Protein AF-A0A958F5X6-F1 (afdb_monomer_lite)

Radius of gyration: 23.51 Å; chains: 1; bounding box: 51×37×70 Å

Structure (mmCIF, N/CA/C/O backbone):
data_AF-A0A958F5X6-F1
#
_entry.id   AF-A0A958F5X6-F1
#
loop_
_atom_site.group_PDB
_atom_site.id
_atom_site.type_symbol
_atom_site.label_atom_id
_atom_site.label_alt_id
_atom_site.label_comp_id
_atom_site.label_asym_id
_atom_site.label_entity_id
_atom_site.label_seq_id
_atom_site.pdbx_PDB_ins_code
_atom_site.Cartn_x
_atom_site.Cartn_y
_atom_site.Cartn_z
_atom_site.occupancy
_atom_site.B_iso_or_equiv
_atom_site.auth_seq_id
_atom_site.auth_comp_id
_atom_site.auth_asym_id
_atom_site.auth_atom_id
_atom_site.pdbx_PDB_model_num
ATOM 1 N N . GLU A 1 1 ? 37.417 -25.399 -49.587 1.00 44.16 1 GLU A N 1
ATOM 2 C CA . GLU A 1 1 ? 38.031 -24.701 -48.440 1.00 44.16 1 GLU A CA 1
ATOM 3 C C . GLU A 1 1 ? 36.946 -24.316 -47.429 1.00 44.16 1 GLU A C 1
ATOM 5 O O . GLU A 1 1 ? 36.031 -23.589 -47.805 1.00 44.16 1 GLU A O 1
ATOM 10 N N . PRO A 1 2 ? 36.964 -24.881 -46.210 1.00 45.22 2 PRO A N 1
ATOM 11 C CA . PRO A 1 2 ? 35.870 -24.829 -45.246 1.00 45.22 2 PRO A CA 1
ATOM 12 C C . PRO A 1 2 ? 35.987 -23.662 -44.247 1.00 45.22 2 PRO A C 1
ATOM 14 O O . PRO A 1 2 ? 37.076 -23.247 -43.875 1.00 45.22 2 PRO A O 1
ATOM 17 N N . ASN A 1 3 ? 34.826 -23.210 -43.769 1.00 52.69 3 ASN A N 1
ATOM 18 C CA . ASN A 1 3 ? 34.531 -22.819 -42.385 1.00 52.69 3 ASN A CA 1
ATOM 19 C C . ASN A 1 3 ? 35.524 -21.909 -41.619 1.00 52.69 3 ASN A C 1
ATOM 21 O O . ASN A 1 3 ? 36.452 -22.387 -40.973 1.00 52.69 3 ASN A O 1
ATOM 25 N N . ARG A 1 4 ? 35.194 -20.615 -41.511 1.00 51.41 4 ARG A N 1
ATOM 26 C CA . ARG A 1 4 ? 35.485 -19.812 -40.307 1.00 51.41 4 ARG A CA 1
ATOM 27 C C . ARG A 1 4 ? 34.250 -18.991 -39.945 1.00 51.41 4 ARG A C 1
ATOM 29 O O . ARG A 1 4 ? 34.192 -17.793 -40.201 1.00 51.41 4 ARG A O 1
ATOM 36 N N . ILE A 1 5 ? 33.256 -19.645 -39.343 1.00 53.91 5 ILE A N 1
ATOM 37 C CA . ILE A 1 5 ? 32.310 -18.929 -38.483 1.00 53.91 5 ILE A CA 1
ATOM 38 C C . ILE A 1 5 ? 33.127 -18.403 -37.305 1.00 53.91 5 ILE A C 1
ATOM 40 O O . ILE A 1 5 ? 33.709 -19.160 -36.531 1.00 53.91 5 ILE A O 1
ATOM 44 N N . ILE A 1 6 ? 33.259 -17.083 -37.265 1.00 56.84 6 ILE A N 1
ATOM 45 C CA . ILE A 1 6 ? 34.057 -16.361 -36.290 1.00 56.84 6 ILE A CA 1
ATOM 46 C C . ILE A 1 6 ? 33.371 -16.538 -34.932 1.00 56.84 6 ILE A C 1
ATOM 48 O O . ILE A 1 6 ? 32.295 -16.001 -34.686 1.00 56.84 6 ILE A O 1
ATOM 52 N N . THR A 1 7 ? 34.008 -17.288 -34.040 1.00 54.66 7 THR A N 1
ATOM 53 C CA . THR A 1 7 ? 33.659 -17.483 -32.623 1.00 54.66 7 THR A CA 1
ATOM 54 C C . THR A 1 7 ? 33.799 -16.200 -31.786 1.00 54.66 7 THR A C 1
ATOM 56 O O . THR A 1 7 ? 34.091 -16.257 -30.597 1.00 54.66 7 THR A O 1
ATOM 59 N N . SER A 1 8 ? 33.601 -15.016 -32.372 1.00 55.47 8 SER A N 1
ATOM 60 C CA . SER A 1 8 ? 33.685 -13.733 -31.665 1.00 55.47 8 SER A CA 1
ATOM 61 C C . SER A 1 8 ? 32.334 -13.221 -31.169 1.00 55.47 8 SER A C 1
ATOM 63 O O . SER A 1 8 ? 32.305 -12.274 -30.393 1.00 55.47 8 SER A O 1
ATOM 65 N N . SER A 1 9 ? 31.210 -13.835 -31.550 1.00 51.59 9 SER A N 1
ATOM 66 C CA . SER A 1 9 ? 29.882 -13.397 -31.091 1.00 51.59 9 SER A CA 1
ATOM 67 C C . SER A 1 9 ? 29.429 -14.022 -29.767 1.00 51.59 9 SER A C 1
ATOM 69 O O . SER A 1 9 ? 28.344 -13.702 -29.295 1.00 51.59 9 SER A O 1
ATOM 71 N N . VAL A 1 10 ? 30.241 -14.877 -29.135 1.00 53.97 10 VAL A N 1
ATOM 72 C CA . VAL A 1 10 ? 29.903 -15.474 -27.825 1.00 53.97 10 VAL A CA 1
ATOM 73 C C . VAL A 1 10 ? 30.471 -14.660 -26.654 1.00 53.97 10 VAL A C 1
ATOM 75 O O . VAL A 1 10 ? 29.977 -14.761 -25.537 1.00 53.97 10 VAL A O 1
ATOM 78 N N . VAL A 1 11 ? 31.440 -13.771 -26.895 1.00 54.16 11 VAL A N 1
ATOM 79 C CA . VAL A 1 11 ? 31.997 -12.904 -25.836 1.00 54.16 11 VAL A CA 1
ATOM 80 C C . VAL A 1 11 ? 31.155 -11.634 -25.622 1.00 54.16 11 VAL A C 1
ATOM 82 O O . VAL A 1 11 ? 31.184 -11.052 -24.543 1.00 54.16 11 VAL A O 1
ATOM 85 N N . GLY A 1 12 ? 30.290 -11.267 -26.576 1.00 46.31 12 GLY A N 1
ATOM 86 C CA . GLY A 1 12 ? 29.330 -10.161 -26.413 1.00 46.31 12 GLY A CA 1
ATOM 87 C C . GLY A 1 12 ? 28.191 -10.437 -25.419 1.00 46.31 12 GLY A C 1
ATOM 88 O O . GLY A 1 12 ? 27.462 -9.520 -25.055 1.00 46.31 12 GLY A O 1
ATOM 89 N N . ALA A 1 13 ? 28.041 -11.679 -24.950 1.00 47.78 13 ALA A N 1
ATOM 90 C CA . ALA A 1 13 ? 27.074 -12.029 -23.910 1.00 47.78 13 ALA A CA 1
ATOM 91 C C . ALA A 1 13 ? 27.591 -11.746 -22.486 1.00 47.78 13 ALA A C 1
ATOM 93 O O . ALA A 1 13 ? 26.797 -11.716 -21.548 1.00 47.78 13 ALA A O 1
ATOM 94 N N . TYR A 1 14 ? 28.900 -11.516 -22.310 1.00 45.84 14 TYR A N 1
ATOM 95 C CA . TYR A 1 14 ? 29.473 -11.240 -20.990 1.00 45.84 14 TYR A CA 1
ATOM 96 C C . TYR A 1 14 ? 29.400 -9.748 -20.612 1.00 45.84 14 TYR A C 1
ATOM 98 O O . TYR A 1 14 ? 29.170 -9.432 -19.448 1.00 45.84 14 TYR A O 1
ATOM 106 N N . ASP A 1 15 ? 29.466 -8.834 -21.589 1.00 50.66 15 ASP A N 1
ATOM 107 C CA . ASP A 1 15 ? 29.306 -7.385 -21.353 1.00 50.66 15 ASP A CA 1
ATOM 108 C C . ASP A 1 15 ? 27.839 -6.936 -21.241 1.00 50.66 15 ASP A C 1
ATOM 110 O O . ASP A 1 15 ? 27.532 -5.949 -20.574 1.00 50.66 15 ASP A O 1
ATOM 114 N N . ALA A 1 16 ? 26.901 -7.690 -21.823 1.00 54.75 16 ALA A N 1
ATOM 115 C CA . ALA A 1 16 ? 25.464 -7.455 -21.655 1.00 54.75 16 ALA A CA 1
ATOM 116 C C . ALA A 1 16 ? 24.895 -8.075 -20.359 1.00 54.75 16 ALA A C 1
ATOM 118 O O . ALA A 1 16 ? 23.763 -7.779 -19.973 1.00 54.75 16 ALA A O 1
ATOM 119 N N . GLY A 1 17 ? 25.657 -8.939 -19.677 1.00 57.81 17 GLY A N 1
ATOM 120 C CA . GLY A 1 17 ? 25.163 -9.774 -18.577 1.00 57.81 17 GLY A CA 1
ATOM 121 C C . GLY A 1 17 ? 25.047 -9.053 -17.232 1.00 57.81 17 GLY A C 1
ATOM 122 O O . GLY A 1 17 ? 24.024 -9.169 -16.556 1.00 57.81 17 GLY A O 1
ATOM 123 N N . LEU A 1 18 ? 26.062 -8.275 -16.841 1.00 60.72 18 LEU A N 1
ATOM 124 C CA . LEU A 1 18 ? 26.062 -7.564 -15.555 1.00 60.72 18 LEU A CA 1
ATOM 125 C C . LEU A 1 18 ? 25.070 -6.392 -15.505 1.00 60.72 18 LEU A C 1
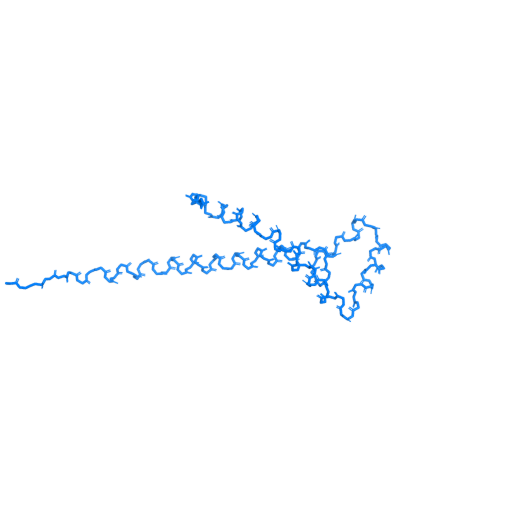ATOM 127 O O . LEU A 1 18 ? 24.302 -6.337 -14.543 1.00 60.72 18 LEU A O 1
ATOM 131 N N . PRO A 1 19 ? 25.002 -5.492 -16.509 1.00 74.50 19 PRO A N 1
ATOM 132 C CA . PRO A 1 19 ? 24.051 -4.381 -16.480 1.00 74.50 19 PRO A CA 1
ATOM 133 C C . PRO A 1 19 ? 22.600 -4.865 -16.488 1.00 74.50 19 PRO A C 1
ATOM 135 O O . PRO A 1 19 ? 21.783 -4.348 -15.736 1.00 74.50 19 PRO A O 1
ATOM 138 N N . THR A 1 20 ? 22.291 -5.903 -17.271 1.00 77.19 20 THR A N 1
ATOM 139 C CA . THR A 1 20 ? 20.937 -6.475 -17.357 1.00 77.19 20 THR A CA 1
ATOM 140 C C . THR A 1 20 ? 20.536 -7.182 -16.061 1.00 77.19 20 THR A C 1
ATOM 142 O O . THR A 1 20 ? 19.412 -7.018 -15.585 1.00 77.19 20 THR A O 1
ATOM 145 N N . THR A 1 21 ? 21.459 -7.918 -15.434 1.00 82.50 21 THR A N 1
ATOM 146 C CA . THR A 1 21 ? 21.208 -8.575 -14.138 1.00 82.50 21 THR A CA 1
ATOM 147 C C . THR A 1 21 ? 21.023 -7.551 -13.018 1.00 82.50 21 THR A C 1
ATOM 149 O O . THR A 1 21 ? 20.089 -7.672 -12.228 1.00 82.50 21 THR A O 1
ATOM 152 N N . LEU A 1 22 ? 21.860 -6.509 -12.971 1.00 85.06 22 LEU A N 1
ATOM 153 C CA . LEU A 1 22 ? 21.726 -5.419 -12.003 1.00 85.06 22 LEU A CA 1
ATOM 154 C C . LEU A 1 22 ? 20.438 -4.624 -12.220 1.00 85.06 22 LEU A C 1
ATOM 156 O O . LEU A 1 22 ? 19.739 -4.342 -11.252 1.00 85.06 22 LEU A O 1
ATOM 160 N N . ALA A 1 23 ? 20.082 -4.318 -13.468 1.00 83.44 23 ALA A N 1
ATOM 161 C CA . ALA A 1 23 ? 18.825 -3.653 -13.798 1.00 83.44 23 ALA A CA 1
ATOM 162 C C . ALA A 1 23 ? 17.616 -4.489 -13.357 1.00 83.44 23 ALA A C 1
ATOM 164 O O . ALA A 1 23 ? 16.695 -3.959 -12.742 1.00 83.44 23 ALA A O 1
ATOM 165 N N . THR A 1 24 ? 17.648 -5.803 -13.588 1.00 84.31 24 THR A N 1
ATOM 166 C CA . THR A 1 24 ? 16.590 -6.721 -13.142 1.00 84.31 24 THR A CA 1
ATOM 167 C C . THR A 1 24 ? 16.506 -6.761 -11.619 1.00 84.31 24 THR A C 1
ATOM 169 O O . THR A 1 24 ? 15.422 -6.638 -11.058 1.00 84.31 24 THR A O 1
ATOM 172 N N . PHE A 1 25 ? 17.644 -6.873 -10.931 1.00 87.81 25 PHE A N 1
ATOM 173 C CA . PHE A 1 25 ? 17.696 -6.874 -9.471 1.00 87.81 25 PHE A CA 1
ATOM 174 C C . PHE A 1 25 ? 17.133 -5.578 -8.877 1.00 87.81 25 PHE A C 1
ATOM 176 O O . PHE A 1 25 ? 16.284 -5.627 -7.988 1.00 87.81 25 PHE A O 1
ATOM 183 N N . VAL A 1 26 ? 17.549 -4.423 -9.401 1.00 88.44 26 VAL A N 1
ATOM 184 C CA . VAL A 1 26 ? 17.031 -3.112 -8.989 1.00 88.44 26 VAL A CA 1
ATOM 185 C C . VAL A 1 26 ? 15.539 -3.000 -9.292 1.00 88.44 26 VAL A C 1
ATOM 187 O O . VAL A 1 26 ? 14.796 -2.535 -8.436 1.00 88.44 26 VAL A O 1
ATOM 190 N N . SER A 1 27 ? 15.075 -3.484 -10.446 1.00 84.62 27 SER A N 1
ATOM 191 C CA . SER A 1 27 ? 13.652 -3.491 -10.807 1.00 84.62 27 SER A CA 1
ATOM 192 C C . SER A 1 27 ? 12.813 -4.363 -9.867 1.00 84.62 27 SER A C 1
ATOM 194 O O . SER A 1 27 ? 11.722 -3.961 -9.461 1.00 84.62 27 SER A O 1
ATOM 196 N N . VAL A 1 28 ? 13.312 -5.539 -9.472 1.00 89.00 28 VAL A N 1
ATOM 197 C CA . VAL A 1 28 ? 12.644 -6.416 -8.496 1.00 89.00 28 VAL A CA 1
ATOM 198 C C . VAL A 1 28 ? 12.627 -5.760 -7.119 1.00 89.00 28 VAL A C 1
ATOM 200 O O . VAL A 1 28 ? 11.568 -5.682 -6.503 1.00 89.00 28 VAL A O 1
ATOM 203 N N . MET A 1 29 ? 13.763 -5.234 -6.651 1.00 91.69 29 MET A N 1
ATOM 204 C CA . MET A 1 29 ? 13.837 -4.501 -5.383 1.00 91.69 29 MET A CA 1
ATOM 205 C C . MET A 1 29 ? 12.877 -3.314 -5.374 1.00 91.69 29 MET A C 1
ATOM 207 O O . MET A 1 29 ? 12.136 -3.135 -4.413 1.00 91.69 29 MET A O 1
ATOM 211 N N . PHE A 1 30 ? 12.840 -2.535 -6.450 1.00 89.44 30 PHE A N 1
ATOM 212 C CA . PHE A 1 30 ? 11.916 -1.423 -6.609 1.00 89.44 30 PHE A CA 1
ATOM 213 C C . PHE A 1 30 ? 10.459 -1.885 -6.553 1.00 89.44 30 PHE A C 1
ATOM 215 O O . PHE A 1 30 ? 9.684 -1.342 -5.773 1.00 89.44 30 PHE A O 1
ATOM 222 N N . SER A 1 31 ? 10.100 -2.924 -7.309 1.00 86.69 31 SER A N 1
ATOM 223 C CA . SER A 1 31 ? 8.731 -3.452 -7.347 1.00 86.69 31 SER A CA 1
ATOM 224 C C . SER A 1 31 ? 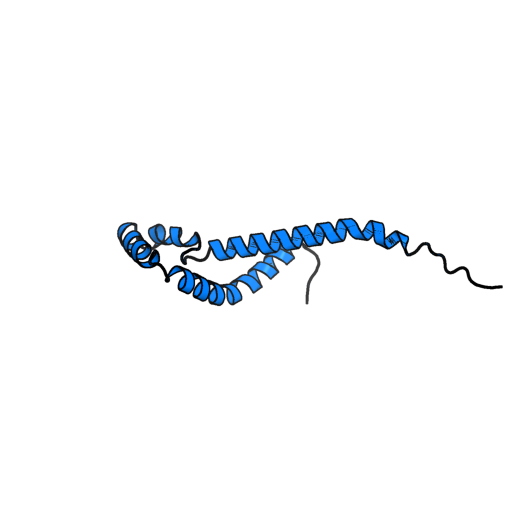8.284 -3.988 -5.989 1.00 86.69 31 SER A C 1
ATOM 226 O O . SER A 1 31 ? 7.160 -3.726 -5.573 1.00 86.69 31 SER A O 1
ATOM 228 N N . LEU A 1 32 ? 9.167 -4.681 -5.263 1.00 90.44 32 LEU A N 1
ATOM 229 C CA . LEU A 1 32 ? 8.888 -5.165 -3.910 1.00 90.44 32 LEU A CA 1
ATOM 230 C C . LEU A 1 32 ? 8.739 -4.014 -2.910 1.00 90.44 32 LEU A C 1
ATOM 232 O O . LEU A 1 32 ? 7.821 -4.037 -2.099 1.00 90.44 32 LEU A O 1
ATOM 236 N N . ASN A 1 33 ? 9.595 -2.990 -2.977 1.00 91.00 33 ASN A N 1
ATOM 237 C CA . ASN A 1 33 ? 9.473 -1.814 -2.111 1.00 91.00 33 ASN A CA 1
ATOM 238 C C . ASN A 1 33 ? 8.208 -1.009 -2.421 1.00 91.00 33 ASN A C 1
ATOM 240 O O . ASN A 1 33 ? 7.542 -0.554 -1.498 1.00 91.00 33 ASN A O 1
ATOM 244 N N . LEU A 1 34 ? 7.846 -0.870 -3.698 1.00 89.25 34 LEU A N 1
ATOM 245 C CA . LEU A 1 34 ? 6.605 -0.228 -4.122 1.00 89.25 34 LEU A CA 1
ATOM 246 C C . LEU A 1 34 ? 5.383 -1.011 -3.636 1.00 89.25 34 LEU A C 1
ATOM 248 O O . LEU A 1 34 ? 4.440 -0.418 -3.121 1.00 89.25 34 LEU A O 1
ATOM 252 N N . LEU A 1 35 ? 5.422 -2.340 -3.758 1.00 87.50 35 LEU A N 1
ATOM 253 C CA . LEU A 1 35 ? 4.393 -3.231 -3.238 1.00 87.50 35 LEU A CA 1
ATOM 254 C C . LEU A 1 35 ? 4.233 -3.038 -1.727 1.00 87.50 35 LEU A C 1
ATOM 256 O O . LEU A 1 35 ? 3.136 -2.734 -1.272 1.00 87.50 35 LEU A O 1
ATOM 260 N N . LEU A 1 36 ? 5.321 -3.129 -0.960 1.00 87.69 36 LEU A N 1
ATOM 261 C CA . LEU A 1 36 ? 5.296 -2.935 0.493 1.00 87.69 36 LEU A CA 1
ATOM 262 C C . LEU A 1 36 ? 4.820 -1.531 0.883 1.00 87.69 36 LEU A C 1
ATOM 264 O O . LEU A 1 36 ? 4.046 -1.392 1.824 1.00 87.69 36 LEU A O 1
ATOM 268 N N . PHE A 1 37 ? 5.241 -0.500 0.149 1.00 87.75 37 PHE A N 1
ATOM 269 C CA . PHE A 1 37 ? 4.797 0.877 0.356 1.00 87.75 37 PHE A CA 1
ATOM 270 C C . PHE A 1 37 ? 3.282 1.016 0.183 1.00 87.75 37 PHE A C 1
ATOM 272 O O . PHE A 1 37 ? 2.617 1.584 1.045 1.00 87.75 37 PHE A O 1
ATOM 279 N N . LEU A 1 38 ? 2.729 0.464 -0.898 1.00 86.94 38 LEU A N 1
ATOM 280 C CA . LEU A 1 38 ? 1.294 0.505 -1.162 1.00 86.94 38 LEU A CA 1
ATOM 281 C C . LEU A 1 38 ? 0.501 -0.302 -0.138 1.00 86.94 38 LEU A C 1
ATOM 283 O O . LEU A 1 38 ? -0.497 0.199 0.368 1.00 86.94 38 LEU A O 1
ATOM 287 N N . PHE A 1 39 ? 0.968 -1.499 0.223 1.00 85.12 39 PHE A N 1
ATOM 288 C CA . PHE A 1 39 ? 0.362 -2.281 1.299 1.00 85.12 39 PHE A CA 1
ATOM 289 C C . PHE A 1 39 ? 0.358 -1.502 2.621 1.00 85.12 39 PHE A C 1
ATOM 291 O O . PHE A 1 39 ? -0.677 -1.420 3.270 1.00 85.12 39 PHE A O 1
ATOM 298 N N . ASN A 1 40 ? 1.462 -0.846 2.985 1.00 86.31 40 ASN A N 1
ATOM 299 C CA . ASN A 1 40 ? 1.539 -0.033 4.202 1.00 86.31 40 ASN A CA 1
ATOM 300 C C . ASN A 1 40 ? 0.688 1.244 4.156 1.00 86.31 40 ASN A C 1
ATOM 302 O O . ASN A 1 40 ? 0.420 1.817 5.207 1.00 86.31 40 ASN A O 1
ATOM 306 N N . LEU A 1 41 ? 0.246 1.693 2.980 1.00 84.81 41 LEU A N 1
ATOM 307 C CA . LEU A 1 41 ? -0.659 2.836 2.849 1.00 84.81 41 LEU A CA 1
ATOM 308 C C . LEU A 1 41 ? -2.125 2.455 3.122 1.00 84.81 41 LEU A C 1
ATOM 310 O O . LEU A 1 41 ? -2.943 3.325 3.421 1.00 84.81 41 LEU A O 1
ATOM 314 N N . ILE A 1 42 ? -2.472 1.168 3.024 1.00 84.00 42 ILE A N 1
ATOM 315 C CA . ILE A 1 42 ? -3.839 0.692 3.239 1.00 84.00 42 ILE A CA 1
ATOM 316 C C . ILE A 1 42 ? -4.164 0.788 4.739 1.00 84.00 42 ILE A C 1
ATOM 318 O O . ILE A 1 42 ? -3.437 0.224 5.561 1.00 84.00 42 ILE A O 1
ATOM 322 N N . PRO A 1 43 ? -5.260 1.466 5.128 1.00 77.31 43 PRO A N 1
ATOM 323 C CA . PRO A 1 43 ? -5.628 1.648 6.526 1.00 77.31 43 PRO A CA 1
ATOM 324 C C . PRO A 1 43 ? -6.293 0.389 7.096 1.00 77.31 43 PRO A C 1
ATOM 326 O O . PRO A 1 43 ? -7.445 0.422 7.505 1.00 77.31 43 PRO A O 1
ATOM 329 N N . LEU A 1 44 ? -5.594 -0.746 7.096 1.00 79.31 44 LEU A N 1
ATOM 330 C CA . LEU A 1 44 ? -6.084 -2.019 7.626 1.00 79.31 44 LEU A CA 1
ATOM 331 C C . LEU A 1 44 ? -4.982 -2.701 8.446 1.00 79.31 44 LEU A C 1
ATOM 333 O O . LEU A 1 44 ? -3.911 -2.956 7.910 1.00 79.31 44 LEU A O 1
ATOM 337 N N . PRO A 1 45 ? -5.221 -3.069 9.712 1.00 70.69 45 PRO A N 1
ATOM 338 C CA . PRO A 1 45 ? -4.238 -3.812 10.493 1.00 70.69 45 PRO A CA 1
ATOM 339 C C . PRO A 1 45 ? -3.978 -5.187 9.861 1.00 70.69 45 PRO A C 1
ATOM 341 O O . PRO A 1 45 ? -4.923 -5.810 9.368 1.00 70.69 45 PRO A O 1
ATOM 344 N N . PRO A 1 46 ? -2.736 -5.705 9.886 1.00 65.94 46 PRO A N 1
ATOM 345 C CA . PRO A 1 46 ? -1.530 -5.214 10.571 1.00 65.94 46 PRO A 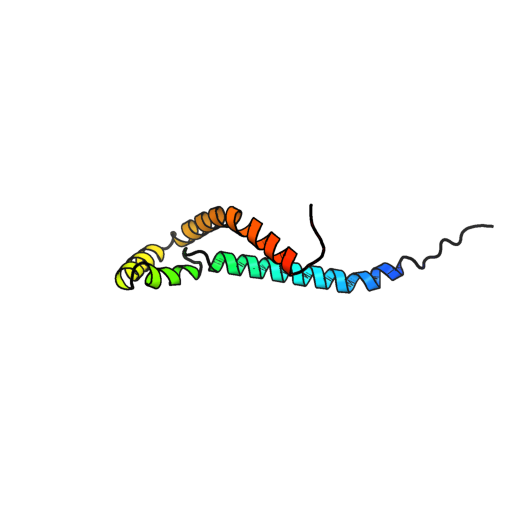CA 1
ATOM 346 C C . PRO A 1 46 ? -0.716 -4.156 9.791 1.00 65.94 46 PRO A C 1
ATOM 348 O O . PRO A 1 46 ? 0.429 -3.895 10.151 1.00 65.94 46 PRO A O 1
ATOM 351 N N . LEU A 1 47 ? -1.255 -3.595 8.706 1.00 79.00 47 LEU A N 1
ATOM 352 C CA . LEU A 1 47 ? -0.568 -2.629 7.845 1.00 79.00 47 LEU A CA 1
ATOM 353 C C . LEU A 1 47 ? -0.529 -1.249 8.523 1.00 79.00 47 LEU A C 1
ATOM 355 O O . LEU A 1 47 ? -1.506 -0.814 9.137 1.00 79.00 47 LEU A O 1
ATOM 359 N N . ASP A 1 48 ? 0.605 -0.554 8.406 1.00 79.00 48 ASP A N 1
ATOM 360 C CA . ASP A 1 48 ? 0.915 0.666 9.178 1.00 79.00 48 ASP A CA 1
ATOM 361 C C . ASP A 1 48 ? -0.037 1.851 8.903 1.00 79.00 48 ASP A C 1
ATOM 363 O O . ASP A 1 48 ? -0.143 2.792 9.698 1.00 79.00 48 ASP A O 1
ATOM 367 N N . GLY A 1 49 ? -0.787 1.797 7.800 1.00 72.38 49 GLY A N 1
ATOM 368 C CA . GLY A 1 49 ? -1.772 2.800 7.405 1.00 72.38 49 GLY A CA 1
ATOM 369 C C . GLY A 1 49 ? -2.935 2.943 8.388 1.00 72.38 49 GLY A C 1
ATOM 370 O O . GLY A 1 49 ? -3.624 3.964 8.377 1.00 72.38 49 GLY A O 1
ATOM 371 N N . SER A 1 50 ? -3.162 1.976 9.288 1.00 66.81 50 SER A N 1
ATOM 372 C CA . SER A 1 50 ? -4.186 2.102 10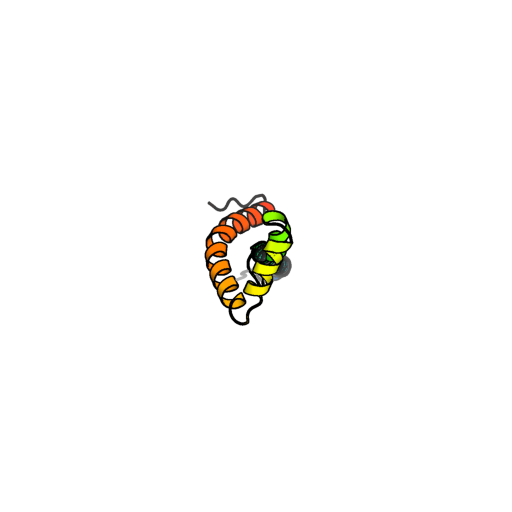.337 1.00 66.81 50 SER A CA 1
ATOM 373 C C . SER A 1 50 ? -3.908 3.253 11.317 1.00 66.81 50 SER A C 1
ATOM 375 O O . SER A 1 50 ? -4.819 3.734 11.987 1.00 66.81 50 SER A O 1
ATOM 377 N N . ASN A 1 51 ? -2.678 3.773 11.368 1.00 70.00 51 ASN A N 1
ATOM 378 C CA . ASN A 1 51 ? -2.348 4.969 12.150 1.00 70.00 51 ASN A CA 1
ATOM 379 C C . ASN A 1 51 ? -2.995 6.258 11.609 1.00 70.00 51 ASN A C 1
ATOM 381 O O . ASN A 1 51 ? -2.920 7.300 12.258 1.00 70.00 51 ASN A O 1
ATOM 385 N N . LEU A 1 52 ? -3.654 6.209 10.445 1.00 73.19 52 LEU A N 1
ATOM 386 C CA . LEU A 1 52 ? -4.411 7.335 9.899 1.00 73.19 52 LEU A CA 1
ATOM 387 C C . LEU A 1 52 ? -5.808 7.483 10.533 1.00 73.19 52 LEU A C 1
ATOM 389 O O . LEU A 1 52 ? -6.392 8.562 10.463 1.00 73.19 52 LEU A O 1
ATOM 393 N N . TYR A 1 53 ? -6.344 6.443 11.192 1.00 73.12 53 TYR A N 1
ATOM 394 C CA . TYR A 1 53 ? -7.674 6.488 11.818 1.00 73.12 53 TYR A CA 1
ATOM 395 C C . TYR A 1 53 ? -7.852 7.638 12.834 1.00 73.12 53 TYR A C 1
ATOM 397 O O . TYR A 1 53 ? -8.852 8.351 12.717 1.00 73.12 53 TYR A O 1
ATOM 405 N N . PRO A 1 54 ? -6.916 7.906 13.771 1.00 71.06 54 PRO A N 1
ATOM 406 C CA . PRO A 1 54 ? -7.014 9.040 14.699 1.00 71.06 54 PRO A CA 1
ATOM 407 C C . PRO A 1 54 ? -7.193 10.395 14.009 1.00 71.06 54 PRO A C 1
ATOM 409 O O . PRO A 1 54 ? -7.924 11.243 14.517 1.00 71.06 54 PRO A O 1
ATOM 412 N N . PHE A 1 55 ? -6.592 10.581 12.828 1.00 74.69 55 PHE A N 1
ATOM 413 C CA . PHE A 1 55 ? -6.716 11.817 12.052 1.00 74.69 55 PHE A CA 1
ATOM 414 C C . PHE A 1 55 ? -8.084 11.974 11.374 1.00 74.69 55 PHE A C 1
ATOM 416 O O . PHE A 1 55 ? -8.498 13.099 11.109 1.00 74.69 55 PHE A O 1
ATOM 423 N N . ILE A 1 56 ? -8.791 10.873 11.096 1.00 79.62 56 ILE A N 1
ATOM 424 C CA . ILE A 1 56 ? -10.080 10.891 10.387 1.00 79.62 56 ILE A CA 1
ATOM 425 C C . ILE A 1 56 ? -11.259 10.935 11.369 1.00 79.62 56 ILE A C 1
ATOM 427 O O . ILE A 1 56 ? -12.199 11.699 11.167 1.00 79.62 56 ILE A O 1
ATOM 431 N N . VAL A 1 57 ? -11.231 10.108 12.419 1.00 78.00 57 VAL A N 1
ATOM 432 C CA . VAL A 1 57 ? -12.380 9.880 13.323 1.00 78.00 57 VAL A CA 1
ATOM 433 C C . VAL A 1 57 ? -12.174 10.396 14.753 1.00 78.00 57 VAL A C 1
ATOM 435 O O . VAL A 1 57 ? -13.080 10.279 15.581 1.00 78.00 57 VAL A O 1
ATOM 438 N N . GLY A 1 58 ? -11.017 10.998 15.043 1.00 83.12 58 GLY A N 1
ATOM 439 C CA . GLY A 1 58 ? -10.651 11.490 16.372 1.00 83.12 58 GLY A CA 1
ATOM 440 C C . GLY A 1 58 ? -10.094 10.396 17.288 1.00 83.12 58 GLY A C 1
ATOM 441 O O . GLY A 1 58 ? -10.366 9.206 17.113 1.00 83.12 58 GLY A O 1
ATOM 442 N N . GLU A 1 59 ? -9.299 10.808 18.278 1.00 80.38 59 GLU A N 1
ATOM 443 C CA . GLU A 1 59 ? -8.499 9.908 19.124 1.00 80.38 59 GLU A CA 1
ATOM 444 C C . GLU A 1 59 ? -9.341 8.882 19.898 1.00 80.38 59 GLU A C 1
ATOM 446 O O . GLU A 1 59 ? -9.006 7.699 19.903 1.00 80.38 59 GLU A O 1
ATOM 451 N N . GLU A 1 60 ? -10.469 9.289 20.489 1.00 83.25 60 GLU A N 1
ATOM 452 C CA . GLU A 1 60 ? -11.313 8.383 21.287 1.00 83.25 60 GLU A CA 1
ATOM 453 C C . GLU A 1 60 ? -11.962 7.273 20.448 1.00 83.25 60 GLU A C 1
ATOM 455 O O . GLU A 1 60 ? -12.047 6.118 20.873 1.00 83.25 60 GLU A O 1
ATOM 460 N N . THR A 1 61 ? -12.443 7.611 19.249 1.00 82.62 61 THR A N 1
ATOM 461 C CA . THR A 1 61 ? -13.059 6.635 18.339 1.00 82.62 61 THR A CA 1
ATOM 462 C C . THR A 1 61 ? -11.994 5.728 17.738 1.00 82.62 61 THR A C 1
ATOM 464 O O . THR A 1 61 ? -12.206 4.521 17.61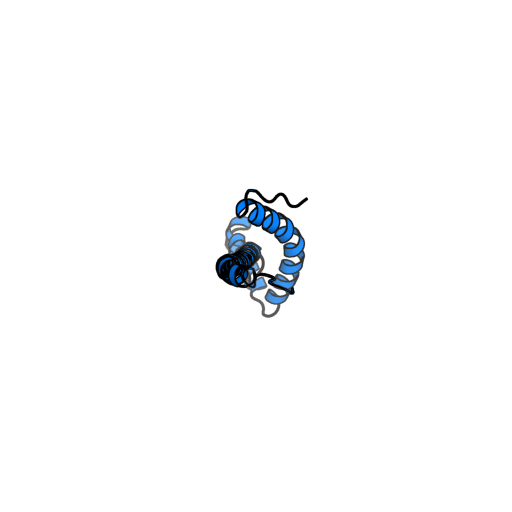7 1.00 82.62 61 THR A O 1
ATOM 467 N N . ALA A 1 62 ? -10.829 6.286 17.404 1.00 82.88 62 ALA A N 1
ATOM 468 C CA . ALA A 1 62 ? -9.719 5.526 16.855 1.00 82.88 62 ALA A CA 1
ATOM 469 C C . ALA A 1 62 ? -9.158 4.507 17.850 1.00 82.88 62 ALA A C 1
ATOM 471 O O . ALA A 1 62 ? -8.862 3.391 17.436 1.00 82.88 62 ALA A O 1
ATOM 472 N N . GLN A 1 63 ? -9.081 4.836 19.144 1.00 83.19 63 GLN A N 1
ATOM 473 C CA . GLN A 1 63 ? -8.688 3.876 20.181 1.00 83.19 63 GLN A CA 1
ATOM 474 C C . GLN A 1 63 ? -9.645 2.683 20.231 1.00 83.19 63 GLN A C 1
ATOM 476 O O . GLN A 1 63 ? -9.202 1.546 20.142 1.00 83.19 63 GLN A O 1
ATOM 481 N N . LYS A 1 64 ? -10.962 2.922 20.239 1.00 84.31 64 LYS A N 1
ATOM 482 C CA . LYS A 1 64 ? -11.963 1.838 20.244 1.00 84.31 64 LYS A CA 1
ATOM 483 C C . LYS A 1 64 ? -11.885 0.954 18.998 1.00 84.31 64 LYS A C 1
ATOM 485 O O . LYS A 1 64 ? -12.047 -0.261 19.093 1.00 84.31 64 LYS A O 1
ATOM 490 N N . ILE A 1 65 ? -11.656 1.560 17.832 1.00 82.44 65 ILE A N 1
ATOM 491 C CA . ILE A 1 65 ? -11.458 0.830 16.575 1.00 82.44 65 ILE A CA 1
ATOM 492 C C . ILE A 1 65 ? -10.169 0.010 16.650 1.00 82.44 65 ILE A C 1
ATOM 494 O O . ILE A 1 65 ? -10.187 -1.167 16.312 1.00 82.44 65 ILE A O 1
ATOM 498 N N . MET A 1 66 ? -9.071 0.588 17.136 1.00 80.94 66 MET A N 1
ATOM 499 C CA . MET A 1 66 ? -7.789 -0.101 17.258 1.00 80.94 66 MET A CA 1
ATOM 500 C C . MET A 1 66 ? -7.863 -1.275 18.240 1.00 80.94 66 MET A C 1
ATOM 502 O O . MET A 1 66 ? -7.416 -2.368 17.907 1.00 80.94 66 MET A O 1
ATOM 506 N N . ASP A 1 67 ? -8.501 -1.091 19.394 1.00 84.69 67 ASP A N 1
ATOM 507 C CA . ASP A 1 67 ? -8.716 -2.141 20.395 1.00 84.69 67 ASP A CA 1
ATOM 508 C C . ASP A 1 67 ? -9.538 -3.306 19.827 1.00 84.69 67 ASP A C 1
ATOM 510 O O . ASP A 1 67 ? -9.259 -4.476 20.098 1.00 84.69 67 ASP A O 1
ATOM 514 N N . PHE A 1 68 ? -10.542 -3.003 18.997 1.00 83.12 68 PHE A N 1
ATOM 515 C CA . PHE A 1 68 ? -11.299 -4.025 18.279 1.00 83.12 68 PHE A CA 1
ATOM 516 C C . PHE A 1 68 ? -10.423 -4.742 17.246 1.00 83.12 68 PHE A C 1
ATOM 518 O O . PHE A 1 68 ? -10.412 -5.968 17.174 1.00 83.12 68 PHE A O 1
ATOM 525 N N . LEU A 1 69 ? -9.653 -3.984 16.471 1.00 79.19 69 LEU A N 1
ATOM 526 C CA . LEU A 1 69 ? -8.825 -4.494 15.387 1.00 79.19 69 LEU A CA 1
ATOM 527 C C . LEU A 1 69 ? -7.585 -5.285 15.854 1.00 79.19 69 LEU A C 1
ATOM 529 O O . LEU A 1 69 ? -7.070 -6.103 15.093 1.00 79.19 69 LEU A O 1
ATOM 533 N N . GLN A 1 70 ? -7.127 -5.094 17.095 1.00 81.56 70 GLN A N 1
ATOM 534 C CA . GLN A 1 70 ? -6.021 -5.844 17.709 1.00 81.56 70 GLN A CA 1
ATOM 535 C C . GLN A 1 70 ? -6.395 -7.282 18.118 1.00 81.56 70 GLN A C 1
ATOM 537 O O . GLN A 1 70 ? -5.543 -8.032 18.599 1.00 81.56 70 GLN A O 1
ATOM 542 N N . GLN A 1 71 ? -7.647 -7.705 17.919 1.00 86.12 71 GLN A N 1
ATOM 543 C CA . GLN A 1 71 ? -8.073 -9.066 18.233 1.00 86.12 71 GLN A CA 1
ATOM 544 C C . GLN A 1 71 ? -7.334 -10.114 17.375 1.00 86.12 71 GLN A C 1
ATOM 546 O O . GLN A 1 71 ? -7.246 -9.969 16.148 1.00 86.12 71 GLN A O 1
ATOM 551 N N . PRO A 1 72 ? -6.839 -11.210 17.986 1.00 75.19 72 PRO A N 1
ATOM 552 C CA . PRO A 1 72 ? -6.148 -12.272 17.265 1.00 75.19 72 PRO A CA 1
ATOM 553 C C . PRO A 1 72 ? -7.108 -12.925 16.260 1.00 75.19 72 PRO A C 1
ATOM 555 O O . PRO A 1 72 ? -8.041 -13.626 16.636 1.00 75.19 72 PRO A O 1
ATOM 558 N N . GLY A 1 73 ? -6.892 -12.652 14.971 1.00 80.69 73 GLY A N 1
ATOM 559 C CA . GLY A 1 73 ? -7.728 -13.122 13.860 1.00 80.69 73 GLY A CA 1
ATOM 560 C C . GLY A 1 73 ? -8.184 -12.006 12.920 1.00 80.69 73 GLY A C 1
ATOM 561 O O . GLY A 1 73 ? -8.253 -12.226 11.711 1.00 80.69 73 GLY A O 1
ATOM 562 N N . ILE A 1 74 ? -8.391 -10.786 13.429 1.00 84.00 74 ILE A N 1
ATOM 563 C CA . ILE A 1 74 ? -8.816 -9.657 12.587 1.00 84.00 74 ILE A CA 1
ATOM 564 C C . ILE A 1 74 ? -7.702 -9.211 11.640 1.00 84.00 74 ILE A C 1
ATOM 566 O O . ILE A 1 74 ? -7.989 -8.893 10.491 1.00 84.00 74 ILE A O 1
ATOM 570 N N . GLY A 1 75 ? -6.432 -9.298 12.045 1.00 84.62 75 GLY A N 1
ATOM 571 C CA . GLY A 1 75 ? -5.308 -8.987 11.152 1.00 84.62 75 GLY A CA 1
ATOM 572 C C . GLY A 1 75 ? -5.263 -9.850 9.880 1.00 84.62 75 GLY A C 1
ATOM 573 O O . GLY A 1 75 ? -4.892 -9.364 8.817 1.00 84.62 75 GLY A O 1
ATOM 574 N N . ILE A 1 76 ? -5.701 -11.115 9.947 1.00 86.56 76 ILE A N 1
ATOM 575 C CA . ILE A 1 76 ? -5.779 -11.982 8.756 1.00 86.56 76 ILE A CA 1
ATOM 576 C C . ILE A 1 76 ? -6.903 -11.504 7.834 1.00 86.56 76 ILE A C 1
ATOM 578 O O . ILE A 1 76 ? -6.718 -11.433 6.623 1.00 86.56 76 ILE A O 1
ATOM 582 N N . ILE A 1 77 ? -8.051 -11.132 8.401 1.00 86.62 77 ILE A N 1
ATOM 583 C CA . ILE A 1 77 ? -9.167 -10.558 7.640 1.00 86.62 77 ILE A CA 1
ATOM 584 C C . ILE A 1 77 ? -8.729 -9.241 6.984 1.00 86.62 77 ILE A C 1
ATOM 586 O O . ILE A 1 77 ? -9.000 -9.031 5.806 1.00 86.62 77 ILE A O 1
ATOM 590 N N . GLY A 1 78 ? -7.994 -8.396 7.711 1.00 85.25 78 GLY A N 1
ATOM 591 C CA . GLY A 1 78 ? -7.405 -7.164 7.193 1.00 85.25 78 GLY A CA 1
ATOM 592 C C . GLY A 1 78 ? -6.474 -7.414 6.008 1.00 85.25 78 GLY A C 1
ATOM 593 O O . GLY A 1 78 ? -6.612 -6.745 4.990 1.00 85.25 78 GLY A O 1
ATOM 594 N N . LEU A 1 79 ? -5.609 -8.433 6.079 1.00 86.88 79 LEU A N 1
ATOM 595 C CA . LEU A 1 79 ? -4.763 -8.852 4.953 1.00 86.88 79 LEU A CA 1
ATOM 596 C C . LEU A 1 79 ? -5.569 -9.357 3.751 1.00 86.88 79 LEU A C 1
ATOM 598 O O . LEU A 1 79 ? -5.236 -9.018 2.619 1.00 86.88 79 LEU A O 1
ATOM 602 N N . VAL A 1 80 ? -6.630 -10.137 3.973 1.00 88.69 80 VAL A N 1
ATOM 603 C CA . VAL A 1 80 ? -7.505 -10.616 2.890 1.00 88.69 80 VAL A CA 1
ATOM 604 C C . VAL A 1 80 ? -8.211 -9.445 2.205 1.00 88.69 80 VAL A C 1
ATOM 606 O O . VAL A 1 80 ? -8.248 -9.384 0.982 1.00 88.69 80 VAL A O 1
ATOM 609 N N . ILE A 1 81 ? -8.736 -8.486 2.970 1.00 87.31 81 ILE A N 1
ATOM 610 C CA . ILE A 1 81 ? -9.368 -7.287 2.404 1.00 87.31 81 ILE A CA 1
ATOM 611 C C . ILE A 1 81 ? -8.328 -6.437 1.668 1.00 87.31 81 ILE A C 1
ATOM 613 O O . ILE A 1 81 ? -8.591 -5.985 0.555 1.00 87.31 81 ILE A O 1
ATOM 617 N N . ALA A 1 82 ? -7.145 -6.248 2.257 1.00 86.25 82 ALA A N 1
ATOM 618 C CA . ALA A 1 82 ? -6.055 -5.524 1.620 1.00 86.25 82 ALA A CA 1
ATOM 619 C C . ALA A 1 82 ? -5.664 -6.171 0.290 1.00 86.25 82 ALA A C 1
ATOM 621 O O . ALA A 1 82 ? -5.472 -5.445 -0.672 1.00 86.25 82 ALA A O 1
ATOM 622 N N . TRP A 1 83 ? -5.628 -7.505 0.203 1.00 85.94 83 TRP A N 1
ATOM 623 C CA . TRP A 1 83 ? -5.379 -8.228 -1.046 1.00 85.94 83 TRP A CA 1
ATOM 624 C C . TRP A 1 83 ? -6.397 -7.874 -2.137 1.00 85.94 83 TRP A C 1
ATOM 626 O O . TRP A 1 83 ? -6.004 -7.535 -3.248 1.00 85.94 83 TRP A O 1
ATOM 636 N N . PHE A 1 84 ? -7.695 -7.887 -1.819 1.00 88.00 84 PHE A N 1
ATOM 637 C CA . PHE A 1 84 ? -8.734 -7.520 -2.788 1.00 88.00 84 PHE A CA 1
ATOM 638 C C . PHE A 1 84 ? -8.627 -6.065 -3.253 1.00 88.00 84 PHE A C 1
ATOM 640 O O . PHE A 1 84 ? -8.797 -5.790 -4.433 1.00 88.00 84 PHE A O 1
ATOM 647 N N . LEU A 1 85 ? -8.330 -5.137 -2.340 1.00 85.31 85 LEU A N 1
ATOM 648 C CA . LEU A 1 85 ? -8.137 -3.724 -2.685 1.00 85.31 85 LEU A CA 1
ATOM 649 C C . LEU A 1 85 ? -6.836 -3.489 -3.463 1.00 85.31 85 LEU A C 1
ATOM 651 O O . LEU A 1 85 ? -6.736 -2.552 -4.252 1.00 85.31 85 LEU A O 1
ATOM 655 N N . PHE A 1 86 ? -5.824 -4.317 -3.215 1.00 84.69 86 PHE A N 1
ATOM 656 C CA . PHE A 1 86 ? -4.503 -4.168 -3.801 1.00 84.69 86 PHE A CA 1
ATOM 657 C C . PHE A 1 86 ? -4.501 -4.459 -5.300 1.00 84.69 86 PHE A C 1
ATOM 659 O O . PHE A 1 86 ? -3.831 -3.730 -6.027 1.00 84.69 86 PHE A O 1
ATOM 666 N N . ASP A 1 87 ? -5.268 -5.446 -5.774 1.00 82.75 87 ASP A N 1
ATOM 667 C CA . ASP A 1 87 ? -5.361 -5.762 -7.208 1.00 82.75 87 ASP A CA 1
ATOM 668 C C . ASP A 1 87 ? -5.798 -4.539 -8.041 1.00 82.75 87 ASP A C 1
ATOM 670 O O . ASP A 1 87 ? -5.219 -4.267 -9.096 1.00 82.75 87 ASP A O 1
ATOM 674 N N . ASP A 1 88 ? -6.732 -3.733 -7.525 1.00 85.56 88 ASP A N 1
ATOM 675 C CA . ASP A 1 88 ? -7.224 -2.524 -8.199 1.00 85.56 88 ASP A CA 1
ATOM 676 C C . ASP A 1 88 ? -6.219 -1.354 -8.160 1.00 85.56 88 ASP A C 1
ATOM 678 O O . ASP A 1 88 ? -6.161 -0.536 -9.082 1.00 85.56 88 ASP A O 1
ATOM 682 N N . ILE A 1 89 ? -5.415 -1.250 -7.096 1.00 85.06 89 ILE A N 1
ATOM 683 C CA . ILE A 1 89 ? -4.498 -0.120 -6.861 1.00 85.06 89 ILE A CA 1
ATOM 684 C C . ILE A 1 89 ? -3.111 -0.379 -7.461 1.00 85.06 89 ILE A C 1
ATOM 686 O O . ILE A 1 89 ? -2.477 0.531 -8.002 1.00 85.06 89 ILE A O 1
ATOM 690 N N . PHE A 1 90 ? -2.611 -1.609 -7.370 1.00 84.31 90 PHE A N 1
ATOM 691 C CA . PHE A 1 90 ? -1.241 -1.938 -7.744 1.00 84.31 90 PHE A CA 1
ATOM 692 C C . PHE A 1 90 ? -1.006 -1.821 -9.244 1.00 84.31 90 PHE A C 1
ATOM 694 O O . PHE A 1 90 ? 0.012 -1.263 -9.642 1.00 84.31 90 PHE A O 1
ATOM 701 N N . GLY A 1 91 ? -1.947 -2.281 -10.074 1.00 83.56 91 GLY A N 1
ATOM 702 C CA . GLY A 1 91 ? -1.857 -2.187 -11.533 1.00 83.56 91 GLY A CA 1
ATOM 703 C C . GLY A 1 91 ? -1.515 -0.774 -12.034 1.00 83.56 91 GLY A C 1
ATOM 704 O O . GLY A 1 91 ? -0.451 -0.589 -12.633 1.00 83.56 91 GLY A O 1
ATOM 705 N N . PRO A 1 92 ? -2.353 0.248 -11.770 1.00 85.06 92 PRO A N 1
ATOM 706 C CA . PRO A 1 92 ? -2.095 1.605 -12.244 1.00 85.06 92 PRO A CA 1
ATOM 707 C C . PRO A 1 92 ? -0.838 2.227 -11.625 1.00 85.06 92 PRO A C 1
ATOM 709 O O . PRO A 1 92 ? -0.091 2.914 -12.324 1.00 85.06 92 PRO A O 1
ATOM 712 N N . VAL A 1 93 ? -0.560 1.977 -10.341 1.00 85.31 93 VAL A N 1
ATOM 713 C CA . VAL A 1 93 ? 0.622 2.548 -9.679 1.00 85.31 93 VAL A CA 1
ATOM 714 C C . VAL A 1 93 ? 1.911 1.913 -10.193 1.00 85.31 93 VAL A C 1
ATOM 716 O O . VAL A 1 93 ? 2.884 2.625 -10.424 1.00 85.31 93 VAL A O 1
ATOM 719 N N . HIS A 1 94 ? 1.931 0.599 -10.413 1.00 82.19 94 HIS A N 1
ATOM 720 C CA . HIS A 1 94 ? 3.084 -0.097 -10.968 1.00 82.19 94 HIS A CA 1
ATOM 721 C C . HIS A 1 94 ? 3.378 0.383 -12.390 1.00 82.19 94 HIS A C 1
ATOM 723 O O . HIS A 1 94 ? 4.521 0.725 -12.681 1.00 82.19 94 HIS A O 1
ATOM 729 N N . LEU A 1 95 ? 2.351 0.509 -13.238 1.00 82.62 95 LEU A N 1
ATOM 730 C CA . LEU A 1 95 ? 2.487 1.067 -14.587 1.00 82.62 95 LEU A CA 1
ATOM 731 C C . LEU A 1 95 ? 3.011 2.511 -14.564 1.00 82.62 95 LEU A C 1
ATOM 733 O O . LEU A 1 95 ? 3.907 2.869 -15.327 1.00 82.62 95 LEU A O 1
ATOM 737 N N . PHE A 1 96 ? 2.504 3.349 -13.660 1.00 85.38 96 PHE A N 1
ATOM 738 C CA . PHE A 1 96 ? 3.022 4.704 -13.477 1.00 85.38 96 PHE A CA 1
ATOM 739 C C . PHE A 1 96 ? 4.493 4.700 -13.032 1.00 85.38 96 PHE A C 1
ATOM 741 O O . PHE A 1 96 ? 5.318 5.439 -13.568 1.00 85.38 96 PHE A O 1
ATOM 748 N N . ALA A 1 97 ? 4.835 3.834 -12.082 1.00 83.62 97 ALA A N 1
ATOM 749 C CA . ALA A 1 97 ? 6.166 3.718 -11.513 1.00 83.62 97 ALA A CA 1
ATOM 750 C C . ALA A 1 97 ? 7.207 3.240 -12.541 1.00 83.62 97 ALA A C 1
ATOM 752 O O . ALA A 1 97 ? 8.296 3.810 -12.608 1.00 83.62 97 ALA A O 1
ATOM 753 N N . ILE A 1 98 ? 6.875 2.253 -13.383 1.00 80.69 98 ILE A N 1
ATOM 754 C CA . ILE A 1 98 ? 7.764 1.804 -14.467 1.00 80.69 98 ILE A CA 1
ATOM 755 C C . ILE A 1 98 ? 7.907 2.864 -15.561 1.00 80.69 98 ILE A C 1
ATOM 757 O O . ILE A 1 98 ? 9.012 3.052 -16.058 1.00 80.69 98 ILE A O 1
ATOM 761 N N . ASN A 1 99 ? 6.842 3.604 -15.890 1.00 82.38 99 ASN A N 1
ATOM 762 C CA . ASN A 1 99 ? 6.906 4.700 -16.861 1.00 82.38 99 ASN A CA 1
ATOM 763 C C . ASN A 1 99 ? 7.812 5.837 -16.369 1.00 82.38 99 ASN A C 1
ATOM 765 O O . ASN A 1 99 ? 8.497 6.476 -17.165 1.00 82.38 99 ASN A O 1
ATOM 769 N N . LEU A 1 100 ? 7.843 6.072 -15.055 1.00 80.75 100 LEU A N 1
ATOM 770 C CA . LEU A 1 100 ? 8.732 7.051 -14.435 1.00 80.75 100 LEU A CA 1
ATOM 771 C C . LEU A 1 100 ? 10.189 6.568 -14.379 1.00 80.75 100 LEU A C 1
ATOM 773 O O . LEU A 1 100 ? 11.104 7.375 -14.532 1.00 80.75 100 LEU A O 1
ATOM 777 N N . LEU A 1 101 ? 10.408 5.269 -14.154 1.00 75.62 101 LEU A N 1
ATOM 778 C CA . LEU A 1 101 ? 11.742 4.668 -14.056 1.00 75.62 101 LEU A CA 1
ATOM 779 C C . LEU A 1 101 ? 12.386 4.429 -15.435 1.00 75.62 101 LEU A C 1
ATOM 781 O O . LEU A 1 101 ? 13.603 4.535 -15.575 1.00 75.62 101 LEU A O 1
ATOM 785 N N . TYR A 1 102 ? 11.568 4.163 -16.456 1.00 72.75 102 TYR A N 1
ATOM 786 C CA . TYR A 1 102 ? 11.959 4.003 -17.857 1.00 72.75 102 TYR A CA 1
ATOM 787 C C . TYR A 1 102 ? 11.222 5.013 -18.753 1.00 72.75 102 TYR A C 1
ATOM 789 O O . TYR A 1 102 ? 10.389 4.616 -19.575 1.00 72.75 102 TYR A O 1
ATOM 797 N N . PRO A 1 103 ? 11.523 6.321 -18.640 1.00 65.62 103 PRO A N 1
ATOM 798 C CA . PRO A 1 103 ? 10.913 7.336 -19.488 1.00 65.62 103 PRO A CA 1
ATOM 799 C C . PRO A 1 103 ? 11.417 7.162 -20.930 1.00 65.62 103 PRO A C 1
ATOM 801 O O . PRO A 1 103 ? 12.456 7.699 -21.307 1.00 65.62 103 PRO A O 1
ATOM 804 N N . GLY A 1 104 ? 10.719 6.353 -21.732 1.00 58.28 104 GLY A N 1
ATO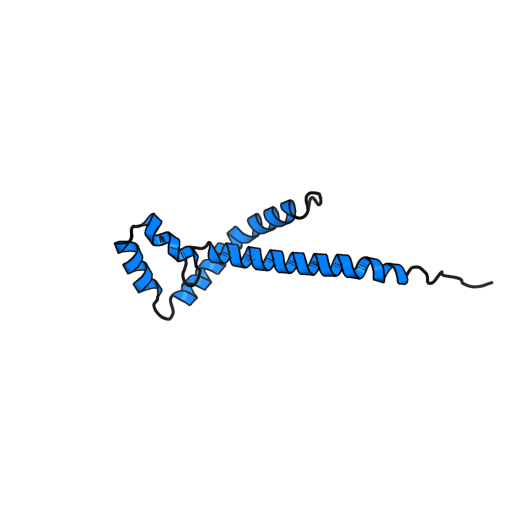M 805 C CA . GLY A 1 104 ? 11.086 6.091 -23.129 1.00 58.28 104 GLY A CA 1
ATOM 806 C C . GLY A 1 104 ? 10.684 4.733 -23.711 1.00 58.28 104 GLY A C 1
ATOM 807 O O . GLY A 1 104 ? 10.850 4.545 -24.912 1.00 58.28 104 GLY A O 1
ATOM 808 N N . LEU A 1 105 ? 10.151 3.799 -22.915 1.00 54.56 105 LEU A N 1
ATOM 809 C CA . LEU A 1 105 ? 9.561 2.556 -23.427 1.00 54.56 105 LEU A CA 1
ATOM 810 C C . LEU A 1 105 ? 8.042 2.624 -23.270 1.00 54.56 105 LEU A C 1
ATOM 812 O O . LEU A 1 105 ? 7.488 2.228 -22.250 1.00 54.56 105 LEU A O 1
ATOM 816 N N . THR A 1 106 ? 7.374 3.183 -24.276 1.00 47.12 106 THR A N 1
ATOM 817 C CA . THR A 1 106 ? 5.923 3.090 -24.441 1.00 47.12 106 THR A CA 1
ATOM 818 C C . THR A 1 106 ? 5.568 1.616 -24.635 1.00 47.12 106 THR A C 1
ATOM 820 O O . THR A 1 106 ? 5.849 1.048 -25.689 1.00 47.12 106 THR A O 1
ATOM 823 N N . TYR A 1 107 ? 5.004 0.978 -23.613 1.00 50.72 107 TYR A N 1
ATOM 824 C CA . TYR A 1 107 ? 4.340 -0.311 -23.781 1.00 50.72 107 TYR A CA 1
ATOM 825 C C . TYR A 1 107 ? 2.922 -0.017 -24.287 1.00 50.72 107 TYR A C 1
ATOM 827 O O . TYR A 1 107 ? 2.112 0.525 -23.533 1.00 50.72 107 TYR A O 1
ATOM 835 N N . GLU A 1 108 ? 2.677 -0.276 -25.578 1.00 43.06 108 GLU A N 1
ATOM 836 C CA . GLU A 1 108 ? 1.315 -0.393 -26.134 1.00 43.06 108 GLU A CA 1
ATOM 837 C C . GLU A 1 108 ? 0.626 -1.674 -25.653 1.00 43.06 108 GLU A C 1
ATOM 839 O O . GLU A 1 108 ? 1.331 -2.700 -25.491 1.00 43.06 108 GLU A O 1
#

Foldseek 3Di:
DDDDPDPPVVVVCVVVPVVVVVVVVVLVVVLVVVLLVLLLCDCFPPRVVVVCCCVPPNDVVSVVVVVVCPPVPNRVVSVVVSVVVCVVVSVVVVVVVVCVVDVPDDDD

pLDDT: mean 75.78, std 13.65, range [43.06, 91.69]

Secondary structure (DSSP, 8-state):
------TTSSTHHHHTHHHHHHHHHHHHHHHHHHHHHHHHHSSSTTSGGGGGHHHHH-HHHHHHHHHHHTSTTHHHHHHHHHHHHHHHHHHHHHHHHHHHHSTT----

Sequence (108 aa):
EPNRIITSSVVGAYDAGLPTTLATFVSVMFSLNLLLFLFNLIPLPPLDGSNLYPFIVGEETAQKIMDFLQQPGIGIIGLVIAWFLFDDIFGPVHLFAINLLYPGLTYE